Protein AF-A0A950LBV8-F1 (afdb_monomer)

Structure (mmCIF, N/CA/C/O backbone):
data_AF-A0A950LBV8-F1
#
_entry.id   AF-A0A950LBV8-F1
#
loop_
_atom_site.group_PDB
_atom_site.id
_atom_site.type_symbol
_atom_site.label_atom_id
_atom_site.label_alt_id
_atom_site.label_comp_id
_atom_site.label_asym_id
_atom_site.label_entity_id
_atom_site.label_seq_id
_atom_site.pdbx_PDB_ins_code
_atom_site.Cartn_x
_atom_site.Cartn_y
_atom_site.Cartn_z
_atom_site.occupancy
_atom_site.B_iso_or_equiv
_atom_site.auth_seq_id
_atom_site.auth_comp_id
_atom_site.auth_asym_id
_atom_site.auth_atom_id
_atom_site.pdbx_PDB_model_num
ATOM 1 N N . MET A 1 1 ? -11.944 3.886 14.204 1.00 69.81 1 MET A N 1
ATOM 2 C CA . MET A 1 1 ? -10.479 3.994 14.245 1.00 69.81 1 MET A CA 1
ATOM 3 C C . MET A 1 1 ? -10.105 4.745 15.501 1.00 69.81 1 MET A C 1
ATOM 5 O O . MET A 1 1 ? -10.504 5.901 15.634 1.00 69.81 1 MET A O 1
ATOM 9 N N . THR A 1 2 ? -9.442 4.066 16.428 1.00 86.62 2 THR A N 1
ATOM 10 C CA . THR A 1 2 ? -8.905 4.650 17.664 1.00 86.62 2 THR A CA 1
ATOM 11 C C . THR A 1 2 ? -7.602 5.406 17.384 1.00 86.62 2 THR A C 1
ATOM 13 O O . THR A 1 2 ? -7.080 5.372 16.264 1.00 86.62 2 THR A O 1
ATOM 16 N N . ASN A 1 3 ? -7.087 6.128 18.382 1.00 83.88 3 ASN A N 1
ATOM 17 C CA . ASN A 1 3 ? -5.807 6.825 18.255 1.00 83.88 3 ASN A CA 1
ATOM 18 C C . ASN A 1 3 ? -4.646 5.823 18.204 1.00 83.88 3 ASN A C 1
ATOM 20 O O . ASN A 1 3 ? -3.793 5.930 17.333 1.00 83.88 3 ASN A O 1
ATOM 24 N N . GLU A 1 4 ? -4.685 4.778 19.027 1.00 80.69 4 GLU A N 1
ATOM 25 C CA . GLU A 1 4 ? -3.700 3.696 19.002 1.00 80.69 4 GLU A CA 1
ATOM 26 C C . GLU A 1 4 ? -3.676 2.967 17.650 1.00 80.69 4 GLU A C 1
ATOM 28 O O . GLU A 1 4 ? -2.607 2.749 17.081 1.00 80.69 4 GLU A O 1
ATOM 33 N N . GLU A 1 5 ? -4.847 2.635 17.089 1.00 78.06 5 GLU A N 1
ATOM 34 C CA . GLU A 1 5 ? -4.935 2.028 15.754 1.00 78.06 5 GLU A CA 1
ATOM 35 C C . GLU A 1 5 ? -4.328 2.952 14.692 1.00 78.06 5 GLU A C 1
ATOM 37 O O . GLU A 1 5 ? -3.602 2.498 13.812 1.00 78.06 5 GLU A O 1
ATOM 42 N N . ARG A 1 6 ? -4.593 4.261 14.774 1.00 83.31 6 ARG A N 1
ATOM 43 C CA . ARG A 1 6 ? -4.042 5.248 13.838 1.00 83.31 6 ARG A CA 1
ATOM 44 C C . ARG A 1 6 ? -2.522 5.287 13.870 1.00 83.31 6 ARG A C 1
AT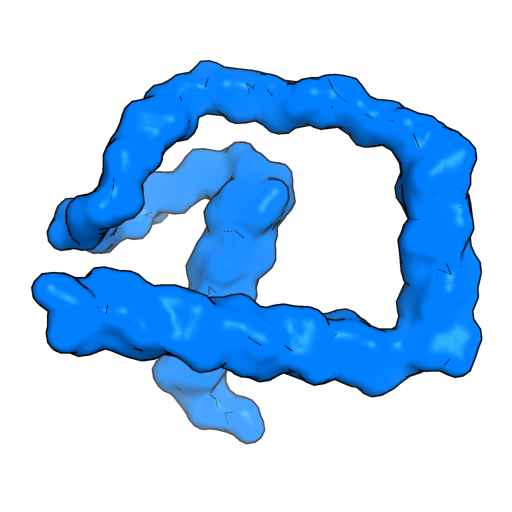OM 46 O O . ARG A 1 6 ? -1.897 5.307 12.805 1.00 83.31 6 ARG A O 1
ATOM 53 N N . ASP A 1 7 ? -1.947 5.316 15.062 1.00 83.50 7 ASP A N 1
ATOM 54 C CA . ASP A 1 7 ? -0.508 5.462 15.249 1.00 83.50 7 ASP A CA 1
ATOM 55 C C . ASP A 1 7 ? 0.234 4.210 14.771 1.00 83.50 7 ASP A C 1
ATOM 57 O O . ASP A 1 7 ? 1.205 4.316 14.017 1.00 83.50 7 ASP A O 1
ATOM 61 N N . LEU A 1 8 ? -0.293 3.022 15.088 1.00 80.94 8 LEU A N 1
ATOM 62 C CA . LEU A 1 8 ? 0.256 1.746 14.624 1.00 80.94 8 LEU A CA 1
ATOM 63 C C . LEU A 1 8 ? 0.237 1.625 13.097 1.00 80.94 8 LEU A C 1
ATOM 65 O O . LEU A 1 8 ? 1.250 1.277 12.487 1.00 80.94 8 LEU A O 1
ATOM 69 N N . ILE A 1 9 ? -0.891 1.959 12.463 1.00 81.50 9 ILE A N 1
ATOM 70 C CA . ILE A 1 9 ? -1.024 1.924 11.000 1.00 81.50 9 ILE A CA 1
ATOM 71 C C . ILE A 1 9 ? -0.022 2.880 10.345 1.00 81.50 9 ILE A C 1
ATOM 73 O O . ILE A 1 9 ? 0.647 2.519 9.375 1.00 81.50 9 ILE A O 1
ATOM 77 N N . THR A 1 10 ? 0.113 4.089 10.893 1.00 84.62 10 THR A N 1
ATOM 78 C CA . THR A 1 10 ? 1.024 5.119 10.374 1.00 84.62 10 THR A CA 1
ATOM 79 C C . THR A 1 10 ? 2.482 4.669 10.469 1.00 84.62 10 THR A C 1
ATOM 81 O O . THR A 1 10 ? 3.230 4.773 9.494 1.00 84.62 10 THR A O 1
ATOM 84 N N . GLN A 1 11 ? 2.883 4.113 11.613 1.00 79.75 11 GLN A N 1
ATOM 85 C CA . GLN A 1 11 ? 4.238 3.614 11.824 1.00 79.75 11 GLN A CA 1
ATOM 86 C C . GLN A 1 11 ? 4.554 2.408 10.926 1.00 79.75 11 GLN A C 1
ATOM 88 O O . GLN A 1 11 ? 5.649 2.332 10.363 1.00 79.75 11 GLN A O 1
ATOM 93 N N . PHE A 1 12 ? 3.602 1.485 10.752 1.00 81.38 12 PHE A N 1
ATOM 94 C CA . PHE A 1 12 ? 3.754 0.325 9.873 1.00 81.38 12 PHE A CA 1
ATOM 95 C C . PHE A 1 12 ? 3.967 0.740 8.412 1.00 81.38 12 PHE A C 1
ATOM 97 O O . PHE A 1 12 ? 4.945 0.325 7.788 1.00 81.38 12 PHE A O 1
ATOM 104 N N . ILE A 1 13 ? 3.102 1.605 7.875 1.00 83.44 13 ILE A N 1
ATOM 105 C CA . ILE A 1 13 ? 3.209 2.068 6.484 1.00 83.44 13 ILE A CA 1
ATOM 106 C C . ILE A 1 13 ? 4.503 2.856 6.266 1.00 83.44 13 ILE A C 1
ATOM 108 O O . ILE A 1 13 ? 5.158 2.667 5.242 1.00 83.44 13 ILE A O 1
ATOM 112 N N . GLY A 1 14 ? 4.922 3.675 7.237 1.00 82.69 14 GLY A N 1
ATOM 113 C CA . GLY A 1 14 ? 6.218 4.353 7.193 1.00 82.69 14 GLY A CA 1
ATOM 114 C C . GLY A 1 14 ? 7.385 3.367 7.078 1.00 82.69 14 GLY A C 1
ATOM 115 O O . GLY A 1 14 ? 8.244 3.526 6.212 1.00 82.69 14 GLY A O 1
ATOM 116 N N . ARG A 1 15 ? 7.376 2.303 7.887 1.00 76.69 15 ARG A N 1
ATOM 117 C CA . ARG A 1 15 ? 8.405 1.251 7.877 1.00 76.69 15 ARG A CA 1
ATOM 118 C C . ARG A 1 15 ? 8.459 0.507 6.537 1.00 76.69 15 ARG A C 1
ATOM 120 O O . ARG A 1 15 ? 9.540 0.351 5.976 1.00 76.69 15 ARG A O 1
ATOM 127 N N . VAL A 1 16 ? 7.305 0.089 6.006 1.00 78.94 16 VAL A N 1
ATOM 128 C CA . VAL A 1 16 ? 7.197 -0.623 4.715 1.00 78.94 16 VAL A CA 1
ATOM 129 C C . VAL A 1 16 ? 7.579 0.274 3.538 1.00 78.94 16 VAL A C 1
ATOM 131 O O . VAL A 1 16 ? 8.273 -0.164 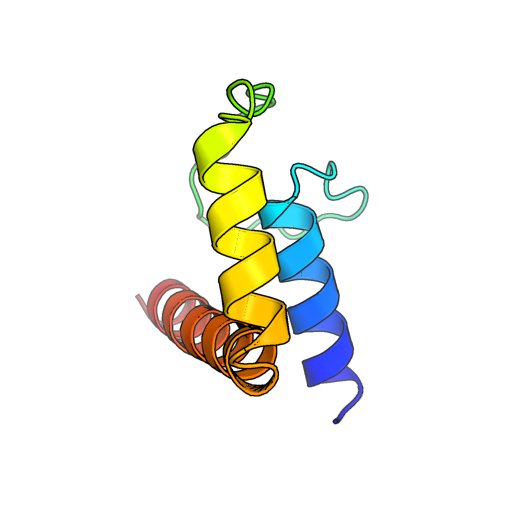2.626 1.00 78.94 16 VAL A O 1
ATOM 134 N N . GLY A 1 17 ? 7.167 1.542 3.574 1.00 77.31 17 GLY A N 1
ATOM 135 C CA . GLY A 1 17 ? 7.503 2.546 2.565 1.00 77.31 17 GLY A CA 1
ATOM 136 C C . GLY A 1 17 ? 8.956 3.025 2.617 1.00 77.31 17 GLY A C 1
ATOM 137 O O . GLY A 1 17 ? 9.336 3.891 1.832 1.00 77.31 17 GLY A O 1
ATOM 138 N N . GLY A 1 18 ? 9.774 2.494 3.533 1.00 69.88 18 GLY A N 1
ATOM 139 C CA . GLY A 1 18 ? 11.183 2.859 3.669 1.00 69.88 18 GLY A CA 1
ATOM 140 C C . GLY A 1 18 ? 11.416 4.246 4.266 1.00 69.88 18 GLY A C 1
ATOM 141 O O . GLY A 1 18 ? 12.536 4.758 4.190 1.00 69.88 18 GLY A O 1
ATOM 142 N N . ALA A 1 19 ? 10.397 4.863 4.874 1.00 63.78 19 ALA A N 1
ATOM 143 C CA . ALA A 1 19 ? 10.595 6.064 5.666 1.00 63.78 19 ALA A CA 1
ATOM 144 C C . ALA A 1 19 ? 11.475 5.705 6.870 1.00 63.78 19 ALA A C 1
ATOM 146 O O . ALA A 1 19 ? 11.195 4.762 7.613 1.00 63.78 19 ALA A O 1
ATOM 147 N N . GLN A 1 20 ? 12.566 6.452 7.059 1.00 54.50 20 GLN A N 1
ATOM 148 C CA . GLN A 1 20 ? 13.361 6.365 8.279 1.00 54.50 20 GLN A CA 1
ATOM 149 C C . GLN A 1 20 ? 12.413 6.681 9.442 1.00 54.50 20 GLN A C 1
ATOM 151 O O . GLN A 1 20 ? 11.893 7.794 9.515 1.00 54.50 20 GLN A O 1
ATOM 156 N N . ALA A 1 21 ? 12.154 5.719 10.330 1.00 49.78 21 ALA A N 1
ATOM 157 C CA . ALA A 1 21 ? 11.447 5.990 11.574 1.00 49.78 21 ALA A CA 1
ATOM 158 C C . ALA A 1 21 ? 12.298 6.968 12.400 1.00 49.78 21 ALA A C 1
ATOM 160 O O . ALA A 1 21 ? 13.216 6.581 13.119 1.00 49.78 21 ALA 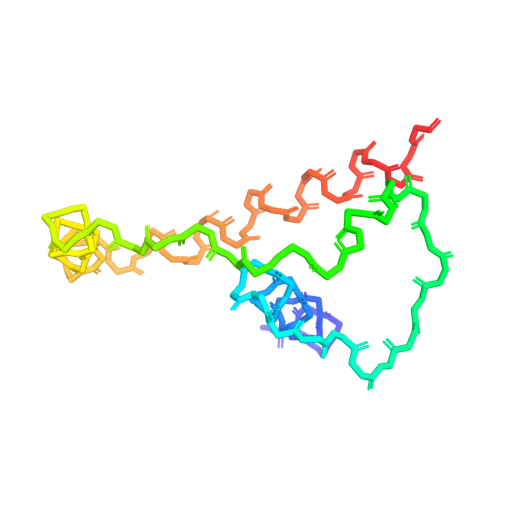A O 1
ATOM 161 N N . GLN A 1 22 ? 12.034 8.262 12.245 1.00 42.56 22 GLN A N 1
ATOM 162 C CA . GLN A 1 22 ? 12.661 9.339 12.999 1.00 42.56 22 GLN A CA 1
ATOM 163 C C . GLN A 1 22 ? 11.930 9.449 14.346 1.00 42.56 22 GLN A C 1
ATOM 165 O O . GLN A 1 22 ? 11.176 10.378 14.599 1.00 42.56 22 GLN A O 1
ATOM 170 N N . GLY A 1 23 ? 12.065 8.418 15.180 1.00 41.62 23 GLY A N 1
ATOM 171 C CA . GLY A 1 23 ? 11.337 8.299 16.444 1.00 41.62 23 GLY A CA 1
ATOM 172 C C . GLY A 1 23 ? 11.344 6.856 16.920 1.00 41.62 23 GLY A C 1
ATOM 173 O O . GLY A 1 23 ? 10.643 6.012 16.369 1.00 41.62 23 GLY A O 1
ATOM 174 N N . GLY A 1 24 ? 12.225 6.573 17.876 1.00 51.88 24 GLY A N 1
ATOM 175 C CA . GLY A 1 24 ? 12.605 5.224 18.267 1.00 51.88 24 GLY A CA 1
ATOM 176 C C . GLY A 1 24 ? 11.517 4.421 18.967 1.00 51.88 24 GLY A C 1
ATOM 177 O O . GLY A 1 24 ? 10.754 4.957 19.759 1.00 51.88 24 GLY A O 1
ATOM 178 N N . LEU A 1 25 ? 11.566 3.110 18.739 1.00 46.66 25 LEU A N 1
ATOM 179 C CA . LEU A 1 25 ? 11.271 2.069 19.716 1.00 46.66 25 LEU A CA 1
ATOM 180 C C . LEU A 1 25 ? 12.271 0.934 19.454 1.00 46.66 25 LEU A C 1
ATOM 182 O O . LEU A 1 25 ? 12.353 0.392 18.354 1.00 46.66 25 LEU A O 1
ATOM 186 N N . SER A 1 26 ? 13.088 0.648 20.464 1.00 54.41 26 SER A N 1
ATOM 187 C CA . SER A 1 26 ? 14.016 -0.479 20.521 1.00 54.41 26 SER A CA 1
ATOM 188 C C . SER A 1 26 ? 13.202 -1.766 20.683 1.00 54.41 26 SER A C 1
ATOM 190 O O . SER A 1 26 ? 12.807 -2.093 21.797 1.00 54.41 26 SER A O 1
ATOM 192 N N . GLY A 1 27 ? 12.928 -2.468 19.584 1.00 45.56 27 GLY A N 1
ATOM 193 C CA . GLY A 1 27 ? 12.229 -3.755 19.564 1.00 45.56 27 GLY A CA 1
ATOM 194 C C . GLY A 1 27 ? 12.864 -4.689 18.534 1.00 45.56 27 GLY A C 1
ATOM 195 O O . GLY A 1 27 ? 13.266 -4.245 17.462 1.00 45.56 27 GLY A O 1
ATOM 196 N N . SER A 1 28 ? 13.000 -5.959 18.899 1.00 46.12 28 SER A N 1
ATOM 197 C CA . SER A 1 28 ? 13.829 -7.041 18.345 1.00 46.12 28 SER A CA 1
ATOM 198 C C . SER A 1 28 ? 13.507 -7.527 16.920 1.00 46.12 28 SER A C 1
ATOM 200 O O . SER A 1 28 ? 13.625 -8.715 16.628 1.00 46.12 28 SER A O 1
ATOM 202 N N . VAL A 1 29 ? 13.194 -6.634 15.983 1.00 49.25 29 VAL A N 1
ATOM 203 C CA . VAL A 1 29 ? 13.420 -6.916 14.556 1.00 49.25 29 VAL A CA 1
ATOM 204 C C . VAL A 1 29 ? 14.894 -6.631 14.258 1.00 49.25 29 VAL A C 1
ATOM 206 O O . VAL A 1 29 ? 15.378 -5.564 14.648 1.00 49.25 29 VAL A O 1
ATOM 209 N N . PRO A 1 30 ? 15.643 -7.537 13.593 1.00 40.00 30 PRO A N 1
ATOM 210 C CA . PRO A 1 30 ? 17.009 -7.240 13.192 1.00 40.00 30 PRO A CA 1
ATOM 211 C C . PRO A 1 30 ? 16.976 -5.928 12.424 1.00 40.00 30 PRO A C 1
ATOM 213 O O . PRO A 1 30 ? 16.243 -5.811 11.442 1.00 40.00 30 PRO A O 1
ATOM 216 N N . ALA A 1 31 ? 17.732 -4.938 12.894 1.00 45.31 31 ALA A N 1
ATOM 217 C CA . ALA A 1 31 ? 17.936 -3.705 12.167 1.00 45.31 31 ALA A CA 1
ATOM 218 C C . ALA A 1 31 ? 18.546 -4.078 10.811 1.00 45.31 31 ALA A C 1
ATOM 220 O O . ALA A 1 31 ? 19.762 -4.221 10.676 1.00 45.31 31 ALA A O 1
ATOM 221 N N . THR A 1 32 ? 17.706 -4.260 9.792 1.00 47.78 32 THR A N 1
ATOM 222 C CA . THR A 1 32 ? 18.118 -4.207 8.396 1.00 47.78 32 THR A CA 1
ATOM 223 C C . THR A 1 32 ? 18.491 -2.753 8.155 1.00 47.78 32 THR A C 1
ATOM 225 O O . THR A 1 32 ? 17.684 -1.954 7.682 1.00 47.78 32 THR A O 1
ATOM 228 N N . GLY A 1 33 ? 19.684 -2.389 8.632 1.00 44.34 33 GLY A N 1
ATOM 229 C CA . GLY A 1 33 ? 20.220 -1.043 8.581 1.00 44.34 33 GLY A CA 1
ATOM 230 C C . GLY A 1 33 ? 20.090 -0.517 7.168 1.00 44.34 33 GLY A C 1
ATOM 231 O O . GLY A 1 33 ? 20.447 -1.232 6.237 1.00 44.34 33 GLY A O 1
ATOM 232 N N . GLN A 1 34 ? 19.511 0.681 7.048 1.00 50.25 34 GLN A N 1
ATOM 233 C CA . GLN A 1 34 ? 19.511 1.557 5.872 1.00 50.25 34 GLN A CA 1
ATOM 234 C C . GLN A 1 34 ? 19.819 0.847 4.552 1.00 50.25 34 GLN A C 1
ATOM 236 O O . GLN A 1 34 ? 20.777 1.173 3.852 1.00 50.25 34 GLN A O 1
ATOM 241 N N . ARG A 1 35 ? 19.005 -0.145 4.194 1.00 51.19 35 ARG A N 1
ATOM 242 C CA . ARG A 1 35 ? 19.070 -0.711 2.860 1.00 51.19 35 ARG A CA 1
ATOM 243 C C . ARG A 1 35 ? 18.104 0.114 2.047 1.00 51.19 35 ARG A C 1
ATOM 245 O O . ARG A 1 35 ? 16.905 0.075 2.307 1.00 51.19 35 ARG A O 1
ATOM 252 N N . ALA A 1 36 ? 18.645 0.919 1.133 1.00 59.69 36 ALA A N 1
ATOM 253 C CA . ALA A 1 36 ? 17.834 1.556 0.110 1.00 59.69 36 ALA A CA 1
ATOM 254 C C . ALA A 1 36 ? 16.895 0.484 -0.448 1.00 59.69 36 ALA A C 1
ATOM 256 O O . ALA A 1 36 ? 17.360 -0.609 -0.796 1.00 59.69 36 ALA A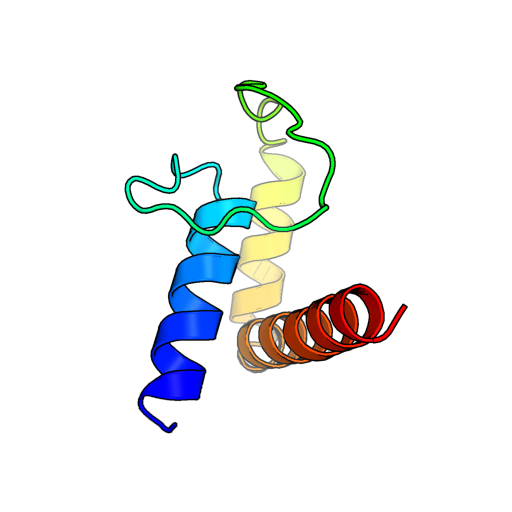 O 1
ATOM 257 N N . LEU A 1 37 ? 15.589 0.764 -0.421 1.00 67.00 37 LEU A N 1
ATOM 258 C CA . LEU A 1 37 ? 14.605 -0.168 -0.947 1.00 67.00 37 LEU A CA 1
ATOM 259 C C . LEU A 1 37 ? 15.039 -0.556 -2.367 1.00 67.00 37 LEU A C 1
ATOM 261 O O . LEU A 1 37 ? 15.516 0.313 -3.109 1.00 67.00 37 LEU A O 1
ATOM 265 N N . PRO A 1 38 ? 14.938 -1.844 -2.740 1.00 76.56 38 PRO A N 1
ATOM 266 C CA . PRO A 1 38 ? 15.212 -2.238 -4.109 1.00 76.56 38 PRO A CA 1
ATOM 267 C C . PRO A 1 38 ? 14.349 -1.393 -5.061 1.00 76.56 38 PRO A C 1
ATOM 269 O O . PRO A 1 38 ? 13.240 -0.998 -4.685 1.00 76.56 38 PRO A O 1
ATOM 272 N N . PRO A 1 39 ? 14.842 -1.092 -6.275 1.00 83.06 39 PRO A N 1
ATOM 273 C CA . PRO A 1 39 ? 14.054 -0.379 -7.267 1.00 83.06 39 PRO A CA 1
ATOM 274 C C . PRO A 1 39 ? 12.688 -1.040 -7.455 1.00 83.06 39 PRO A C 1
ATOM 276 O O . PRO A 1 39 ? 12.589 -2.265 -7.539 1.00 83.06 39 PRO A O 1
ATOM 279 N N . VAL A 1 40 ? 11.642 -0.220 -7.513 1.00 86.88 40 VAL A N 1
ATOM 280 C CA . VAL A 1 40 ? 10.281 -0.695 -7.758 1.00 86.88 40 VAL A CA 1
ATOM 281 C C . VAL A 1 40 ? 10.172 -1.154 -9.211 1.00 86.88 40 VAL A C 1
ATOM 283 O O . VAL A 1 40 ? 10.546 -0.418 -10.125 1.00 86.88 40 VAL A O 1
ATOM 286 N N . ASP A 1 41 ? 9.637 -2.354 -9.424 1.00 93.69 41 ASP A N 1
ATOM 287 C CA . ASP A 1 41 ? 9.272 -2.832 -10.755 1.00 93.69 41 ASP A CA 1
ATOM 288 C C . ASP A 1 41 ? 8.042 -2.046 -11.266 1.00 93.69 41 ASP A C 1
ATOM 290 O O . ASP A 1 41 ? 6.979 -2.085 -10.635 1.00 93.69 41 ASP A O 1
ATOM 294 N N . PRO A 1 42 ? 8.151 -1.326 -12.400 1.00 92.25 42 PRO A N 1
ATOM 295 C CA . PRO A 1 42 ? 7.071 -0.492 -12.915 1.00 92.25 42 PRO A CA 1
ATOM 296 C C . PRO A 1 42 ? 5.864 -1.279 -13.447 1.00 92.25 42 PRO A C 1
ATOM 298 O O . PRO A 1 42 ? 4.783 -0.699 -13.567 1.00 92.25 42 PRO A O 1
ATOM 301 N N . GLU A 1 43 ? 6.007 -2.549 -13.835 1.00 94.94 43 GLU A N 1
ATOM 302 C CA . GLU A 1 43 ? 4.866 -3.401 -14.206 1.00 94.94 43 GLU A CA 1
ATOM 303 C C . GLU A 1 43 ? 4.119 -3.874 -12.963 1.00 94.94 43 GLU A C 1
ATOM 305 O O . GLU A 1 43 ? 2.890 -3.779 -12.910 1.00 94.94 43 GLU A O 1
ATOM 310 N N . ALA A 1 44 ? 4.864 -4.290 -11.937 1.00 92.62 44 ALA A N 1
ATOM 311 C CA . ALA A 1 44 ? 4.286 -4.665 -10.654 1.00 92.62 44 ALA A CA 1
ATOM 312 C C . ALA A 1 44 ? 3.548 -3.484 -9.998 1.00 92.62 44 ALA A C 1
ATOM 314 O O . ALA A 1 44 ? 2.415 -3.654 -9.554 1.00 92.62 44 ALA A O 1
ATOM 315 N N . ASP A 1 45 ? 4.133 -2.279 -9.993 1.00 93.62 45 ASP A N 1
ATOM 316 C CA . ASP A 1 45 ? 3.493 -1.078 -9.428 1.00 93.62 45 ASP A CA 1
ATOM 317 C C . ASP A 1 45 ? 2.169 -0.747 -10.131 1.00 93.62 45 ASP A C 1
ATOM 319 O O . ASP A 1 45 ? 1.160 -0.478 -9.478 1.00 93.62 45 ASP A O 1
ATOM 323 N N . ARG A 1 46 ? 2.138 -0.832 -11.468 1.00 95.94 46 ARG A N 1
ATOM 324 C CA . ARG A 1 46 ? 0.910 -0.627 -12.251 1.00 95.94 46 ARG A CA 1
ATOM 325 C C . ARG A 1 46 ? -0.167 -1.647 -11.893 1.00 95.94 46 ARG A C 1
ATOM 327 O O . ARG A 1 46 ? -1.294 -1.254 -11.604 1.00 95.94 46 ARG A O 1
ATOM 334 N N . LEU A 1 47 ? 0.183 -2.933 -11.845 1.00 96.00 47 LEU A N 1
ATOM 335 C CA . LEU A 1 47 ? -0.760 -3.989 -11.476 1.00 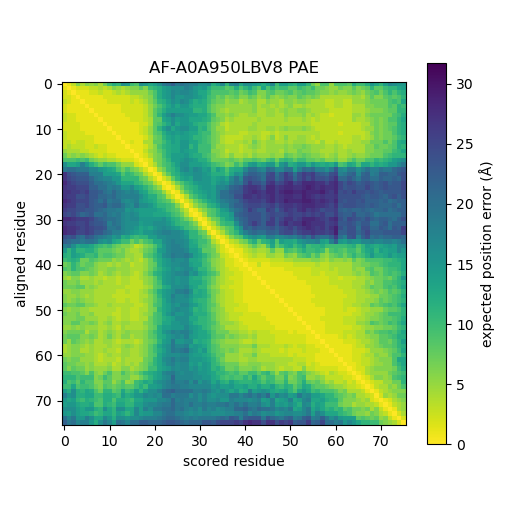96.00 47 LEU A CA 1
ATOM 336 C C . LEU A 1 47 ? -1.308 -3.791 -10.056 1.00 96.00 47 LEU A C 1
ATOM 338 O O . LEU A 1 47 ? -2.511 -3.917 -9.837 1.00 96.00 47 LEU A O 1
ATOM 342 N N . ILE A 1 48 ? -0.446 -3.460 -9.093 1.00 93.12 48 ILE A N 1
ATOM 343 C CA . ILE A 1 48 ? -0.847 -3.220 -7.702 1.00 93.12 48 ILE A CA 1
ATOM 344 C C . ILE A 1 48 ? -1.833 -2.046 -7.619 1.00 93.12 48 ILE A C 1
ATOM 346 O O . ILE A 1 48 ? -2.852 -2.152 -6.934 1.00 93.12 48 ILE A O 1
ATOM 350 N N . ARG A 1 49 ? -1.581 -0.950 -8.347 1.00 94.38 49 ARG A N 1
ATOM 351 C CA . ARG A 1 49 ? -2.504 0.196 -8.408 1.00 94.38 49 ARG A CA 1
ATOM 352 C C . ARG A 1 49 ? -3.864 -0.193 -8.978 1.00 94.38 49 ARG A C 1
ATOM 354 O O . ARG A 1 49 ? -4.878 0.139 -8.366 1.00 94.38 49 ARG A O 1
ATOM 361 N N . ASP A 1 50 ? -3.895 -0.915 -10.093 1.00 96.94 50 ASP A N 1
ATOM 362 C CA . ASP A 1 50 ? -5.144 -1.373 -10.714 1.00 96.94 50 ASP A CA 1
ATOM 363 C C . ASP A 1 50 ? -5.927 -2.305 -9.776 1.00 96.94 50 ASP A C 1
ATOM 365 O O . ASP A 1 50 ? -7.148 -2.189 -9.635 1.00 96.94 50 ASP A O 1
ATOM 369 N N . LEU A 1 51 ? -5.229 -3.200 -9.070 1.00 95.75 51 LEU A N 1
ATOM 370 C CA . LEU A 1 51 ? -5.843 -4.088 -8.085 1.00 95.75 51 LEU A CA 1
ATOM 371 C C . LEU A 1 51 ? -6.429 -3.314 -6.902 1.00 95.75 51 LEU A C 1
ATOM 373 O O . LEU A 1 51 ? -7.534 -3.641 -6.480 1.00 95.75 51 LEU A O 1
ATOM 377 N N . PHE A 1 52 ? -5.763 -2.273 -6.398 1.00 95.00 52 PHE A N 1
ATOM 378 C CA . PHE A 1 52 ? -6.323 -1.445 -5.325 1.00 95.00 52 PHE A CA 1
ATOM 379 C C . PHE A 1 52 ? -7.489 -0.568 -5.776 1.00 95.00 52 PHE A C 1
ATOM 381 O O . PHE A 1 52 ? -8.403 -0.331 -4.988 1.00 95.00 52 PHE A O 1
ATOM 388 N N . GLN A 1 53 ? -7.513 -0.129 -7.035 1.00 95.06 53 GLN A N 1
ATOM 389 C CA . GLN A 1 53 ? -8.688 0.544 -7.594 1.00 95.06 53 GLN A CA 1
ATOM 390 C C . GLN A 1 53 ? -9.880 -0.413 -7.701 1.00 95.06 53 GLN A C 1
ATOM 392 O O . GLN A 1 53 ? -11.008 -0.039 -7.386 1.00 95.06 53 GLN A O 1
ATOM 397 N N . ARG A 1 54 ? -9.634 -1.661 -8.116 1.00 96.31 54 ARG A N 1
ATOM 398 C CA . ARG A 1 54 ? -10.674 -2.687 -8.244 1.00 96.31 54 ARG A CA 1
ATOM 399 C C . ARG A 1 54 ? -11.150 -3.229 -6.893 1.00 96.31 54 ARG A C 1
ATOM 401 O O . ARG A 1 54 ? -12.324 -3.566 -6.756 1.00 96.31 54 ARG A O 1
ATOM 408 N N . TYR A 1 55 ? -10.251 -3.316 -5.916 1.00 95.81 55 TYR A N 1
ATOM 409 C CA . TYR A 1 55 ? -10.489 -3.869 -4.583 1.00 95.81 55 TYR A CA 1
ATOM 410 C C . TYR A 1 55 ? -10.070 -2.864 -3.495 1.00 95.81 55 TYR A C 1
ATOM 412 O O . TYR A 1 55 ? -9.066 -3.076 -2.811 1.00 95.81 55 TYR A O 1
ATOM 420 N N . PRO A 1 56 ? -10.838 -1.780 -3.284 1.00 90.81 56 PRO A N 1
ATOM 421 C CA . PRO A 1 56 ? -10.467 -0.716 -2.345 1.00 90.81 56 PRO A CA 1
ATOM 422 C C . PRO A 1 56 ? -10.346 -1.196 -0.888 1.00 90.81 56 PRO A C 1
ATOM 424 O O . PRO A 1 56 ? -9.571 -0.642 -0.111 1.00 90.81 56 PRO A O 1
ATOM 427 N N . GLU A 1 57 ? -11.057 -2.264 -0.511 1.00 92.50 57 GLU A N 1
ATOM 428 C CA . GLU A 1 57 ? -10.960 -2.874 0.824 1.00 92.50 57 GLU A CA 1
ATOM 429 C C . GLU A 1 57 ? -9.624 -3.593 1.077 1.00 92.50 57 GLU A C 1
ATOM 431 O O . GLU A 1 57 ? -9.260 -3.829 2.233 1.00 92.50 57 GLU A O 1
ATOM 436 N N . ALA A 1 58 ? -8.886 -3.959 0.021 1.00 91.12 58 ALA A N 1
ATOM 437 C CA . ALA A 1 58 ? -7.651 -4.727 0.147 1.00 91.12 58 ALA A CA 1
ATOM 438 C C . ALA A 1 58 ? -6.588 -3.962 0.943 1.00 91.12 58 ALA A C 1
ATOM 440 O O . ALA A 1 58 ? -5.922 -4.565 1.782 1.00 91.12 58 ALA A O 1
ATOM 441 N N . SER A 1 59 ? -6.482 -2.642 0.761 1.00 84.38 59 SER A N 1
ATOM 442 C CA . SER A 1 59 ? -5.552 -1.797 1.521 1.00 84.38 59 SER A CA 1
ATOM 443 C C . SER A 1 59 ? -5.782 -1.925 3.026 1.00 84.38 59 SER A C 1
ATOM 445 O O . SER A 1 59 ? -4.847 -2.171 3.782 1.00 84.38 59 SER A O 1
ATOM 447 N N . TYR A 1 60 ? -7.044 -1.843 3.456 1.00 84.81 60 TYR A N 1
ATOM 448 C CA . TYR A 1 60 ? -7.408 -1.950 4.867 1.00 84.81 60 TYR A CA 1
ATOM 449 C C . TYR A 1 60 ? -7.148 -3.358 5.424 1.00 84.81 60 TYR A C 1
ATOM 451 O O . TYR A 1 60 ? -6.570 -3.508 6.499 1.00 84.81 60 TYR A O 1
ATOM 459 N N . ARG A 1 61 ? -7.502 -4.406 4.670 1.00 86.81 61 ARG A N 1
ATOM 460 C CA . ARG A 1 61 ? -7.267 -5.805 5.071 1.00 86.81 61 ARG A CA 1
ATOM 461 C C . ARG A 1 61 ? -5.778 -6.159 5.153 1.00 86.81 61 ARG A C 1
ATOM 463 O O . ARG A 1 61 ? -5.386 -6.887 6.059 1.00 86.81 61 ARG A O 1
ATOM 470 N N . ILE A 1 62 ? -4.942 -5.630 4.258 1.00 84.88 62 ILE A N 1
ATOM 471 C CA . ILE A 1 62 ? -3.479 -5.797 4.317 1.00 84.88 62 ILE A CA 1
ATOM 472 C C . ILE A 1 62 ? -2.927 -5.169 5.598 1.00 84.88 62 ILE A C 1
ATOM 474 O O . ILE A 1 62 ? -2.132 -5.794 6.298 1.00 84.88 62 ILE A O 1
ATOM 478 N N . THR A 1 63 ? -3.391 -3.971 5.950 1.00 81.19 63 THR A N 1
ATOM 479 C CA . THR A 1 63 ? -3.018 -3.319 7.208 1.00 81.19 63 THR A CA 1
ATOM 480 C C . THR A 1 63 ? -3.443 -4.135 8.436 1.00 81.19 63 THR A C 1
ATOM 482 O O . THR A 1 63 ? -2.687 -4.235 9.398 1.00 81.19 63 THR A O 1
ATOM 485 N N . GLN A 1 64 ? -4.610 -4.783 8.404 1.00 79.00 64 GLN A N 1
ATOM 486 C CA . GLN A 1 64 ? -5.036 -5.685 9.481 1.00 79.00 64 GLN A CA 1
ATOM 487 C C . GLN A 1 64 ? -4.170 -6.953 9.578 1.00 79.00 64 GLN A C 1
ATOM 489 O O . GLN A 1 64 ? -3.846 -7.388 10.680 1.00 79.00 64 GLN A O 1
ATOM 494 N N . LEU A 1 65 ? -3.755 -7.541 8.450 1.00 76.94 65 LEU A N 1
ATOM 495 C CA . LEU A 1 65 ? -2.842 -8.695 8.445 1.00 76.94 65 LEU A CA 1
ATOM 496 C C . LEU A 1 65 ? -1.466 -8.346 9.026 1.00 76.94 65 LEU A C 1
ATOM 498 O O . LEU A 1 65 ? -0.841 -9.186 9.673 1.00 76.94 65 LEU A O 1
ATOM 502 N N . 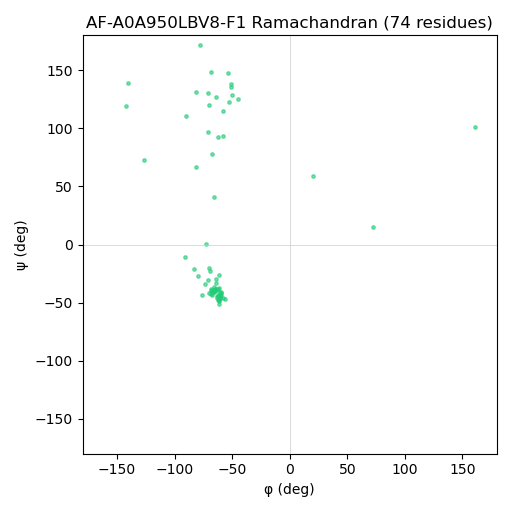ALA A 1 66 ? -1.011 -7.110 8.825 1.00 67.75 66 ALA A N 1
ATOM 503 C CA . ALA A 1 66 ? 0.217 -6.612 9.428 1.00 67.75 66 ALA A CA 1
ATOM 504 C C . ALA A 1 66 ? 0.136 -6.537 10.961 1.00 67.75 66 ALA A C 1
ATOM 506 O O . ALA A 1 66 ? 1.087 -6.910 11.642 1.00 67.75 66 ALA A O 1
ATOM 507 N N . PHE A 1 67 ? -1.013 -6.129 11.507 1.00 67.75 67 PHE A N 1
ATOM 508 C CA . PHE A 1 67 ? -1.241 -6.074 12.955 1.00 67.75 67 PHE A CA 1
ATOM 509 C C . PHE A 1 67 ? -1.090 -7.450 13.622 1.00 67.75 67 PHE A C 1
ATOM 511 O O . PHE A 1 67 ? -0.464 -7.569 14.672 1.00 67.75 67 PHE A O 1
ATOM 518 N N . VAL A 1 68 ? -1.605 -8.505 12.982 1.00 65.62 68 VAL A N 1
ATOM 519 C CA . VAL A 1 68 ? -1.490 -9.885 13.485 1.00 65.62 68 VAL A CA 1
ATOM 520 C C . VAL A 1 68 ? -0.034 -10.358 13.502 1.00 65.62 68 VAL A C 1
ATOM 522 O O . VAL A 1 68 ? 0.380 -11.028 14.444 1.00 65.62 68 VAL A O 1
ATOM 525 N N . GLN A 1 69 ? 0.758 -9.990 12.491 1.00 59.56 69 GLN A N 1
ATOM 526 C CA . GLN A 1 69 ? 2.179 -10.347 12.440 1.00 59.56 69 GLN A CA 1
ATOM 527 C C . GLN A 1 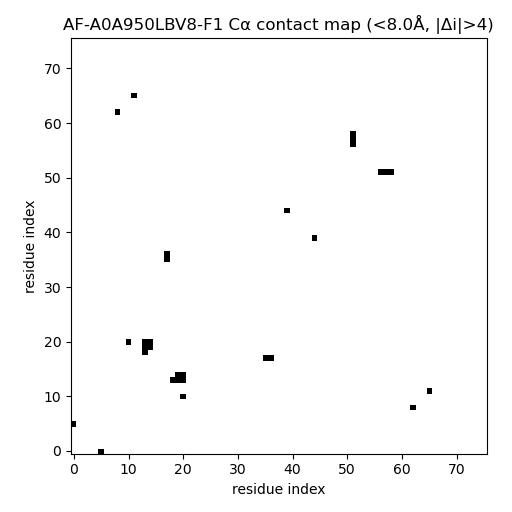69 ? 3.001 -9.621 13.515 1.00 59.56 69 GLN A C 1
ATOM 529 O O . GLN A 1 69 ? 3.856 -10.244 14.137 1.00 59.56 69 GLN A O 1
ATOM 534 N N . GLU A 1 70 ? 2.728 -8.341 13.783 1.00 58.06 70 GLU A N 1
ATOM 535 C CA . GLU A 1 70 ? 3.418 -7.592 14.847 1.00 58.06 70 GLU A CA 1
ATOM 536 C C . GLU A 1 70 ? 3.038 -8.103 16.249 1.00 58.06 70 GLU A C 1
ATOM 538 O O . GLU A 1 70 ? 3.908 -8.219 17.110 1.00 58.06 70 GLU A O 1
ATOM 543 N N . HIS A 1 71 ? 1.775 -8.479 16.484 1.00 56.72 71 HIS A N 1
ATOM 544 C CA . HIS A 1 71 ? 1.374 -9.112 17.748 1.00 56.72 71 HIS A CA 1
ATOM 545 C C . HIS A 1 71 ? 2.069 -10.459 17.964 1.00 56.72 71 HIS A C 1
ATOM 547 O O . HIS A 1 71 ? 2.606 -10.702 19.041 1.00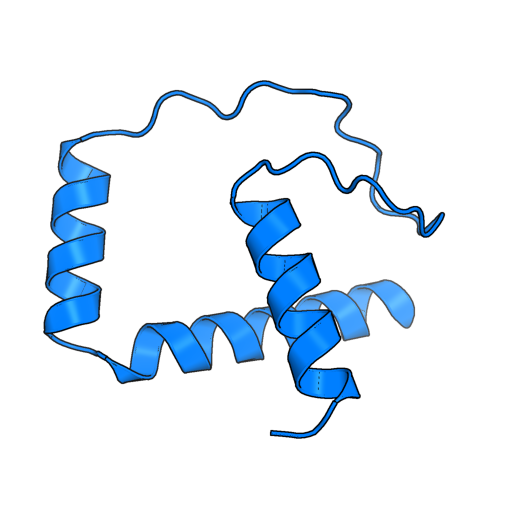 56.72 71 HIS A O 1
ATOM 553 N N . ALA A 1 72 ? 2.135 -11.297 16.927 1.00 57.34 72 ALA A N 1
ATOM 554 C CA . ALA A 1 72 ? 2.818 -12.584 17.008 1.00 57.34 72 ALA A CA 1
ATOM 555 C C . ALA A 1 72 ? 4.333 -12.451 17.266 1.00 57.34 72 ALA A C 1
ATOM 557 O O . ALA A 1 72 ? 4.915 -13.329 17.895 1.00 57.34 72 ALA A O 1
ATOM 558 N N . LEU A 1 73 ? 4.974 -11.368 16.806 1.00 54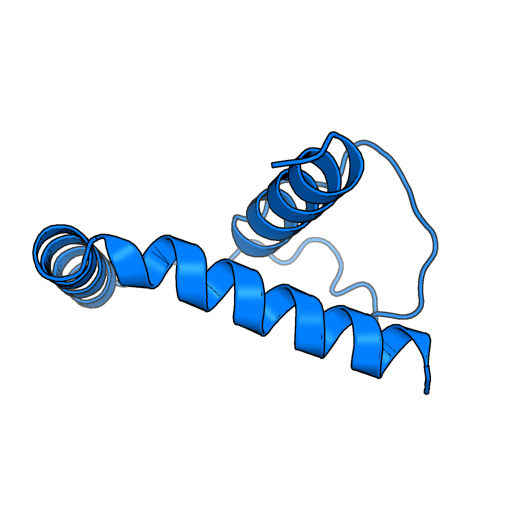.41 73 LEU A N 1
ATOM 559 C CA . LEU A 1 73 ? 6.394 -11.086 17.064 1.00 54.41 73 LEU A CA 1
ATOM 560 C C . LEU A 1 73 ? 6.661 -10.494 18.457 1.00 54.41 73 LEU A C 1
ATOM 562 O O . LEU A 1 73 ? 7.758 -10.672 18.973 1.00 54.41 73 LEU A O 1
ATOM 566 N N . ASN A 1 74 ? 5.692 -9.796 19.057 1.00 52.66 74 ASN A N 1
ATOM 567 C CA . ASN A 1 74 ? 5.808 -9.257 20.419 1.00 52.66 74 ASN A CA 1
ATOM 568 C C . ASN A 1 74 ? 5.470 -10.287 21.513 1.00 52.66 74 ASN A C 1
ATOM 570 O O . ASN A 1 74 ? 5.850 -10.087 22.665 1.00 52.66 74 ASN A O 1
ATOM 574 N N . GLU A 1 75 ? 4.734 -11.351 21.180 1.00 49.31 75 GLU A N 1
ATOM 575 C CA . GLU A 1 75 ? 4.374 -12.434 22.109 1.00 49.31 75 GLU A CA 1
ATOM 576 C C . GLU A 1 75 ? 5.384 -13.601 22.136 1.00 49.31 75 GLU A C 1
ATOM 578 O O . GLU A 1 75 ? 5.284 -14.457 23.017 1.00 49.31 75 GLU A O 1
ATOM 583 N N . ALA A 1 76 ? 6.337 -13.648 21.196 1.00 49.59 76 ALA A N 1
ATOM 584 C CA . ALA A 1 76 ? 7.365 -14.692 21.068 1.00 49.59 76 ALA A CA 1
ATOM 585 C C . ALA A 1 76 ? 8.688 -14.311 21.753 1.00 49.59 76 ALA A C 1
ATOM 587 O O . ALA A 1 76 ? 9.312 -15.220 22.349 1.00 49.59 76 ALA A O 1
#

Mean predicted aligned error: 10.18 Å

Solvent-accessible surface area (backbone atoms only — not comparable to full-atom values): 4868 Å² total; per-residue (Å²): 133,55,70,68,57,50,52,53,52,52,53,50,50,34,55,75,71,64,44,78,75,89,67,88,76,97,63,96,63,82,80,76,65,90,63,77,74,75,83,80,55,71,66,59,53,50,51,51,51,54,49,42,71,76,35,64,64,50,62,59,52,52,53,53,56,50,53,55,53,52,50,56,64,74,76,106

Foldseek 3Di:
DDPVLVVLLVVVCCVVVLNDPPDDDDDPDPCPDPDDPPDDDPVVVVVVVVVCVVPVCVVVVVSVVVVVVVVVRVVD

Sequence (76 aa):
MTNEERDLITQFIGRVGGAQAQGGLSGSVPATGQRALPPVDPEADRLIRDLFQRYPEASYRITQLAFVQEHALNEA

Secondary structure (DSSP, 8-state):
--HHHHHHHHHHHHHHTT---SS----SS---TT--PPPPPHHHHHHHHHHHHH-THHHHHHHHHHHHHHHHHH--

Radius of gyration: 14.41 Å; Cα contacts (8 Å, |Δi|>4): 15; chains: 1; bounding box: 31×24×36 Å

pLDDT: mean 73.08, std 17.87, range [40.0, 96.94]